Protein AF-A0A7V2XLJ8-F1 (afdb_monomer)

Structure (mmCIF, N/CA/C/O backbone):
data_AF-A0A7V2XLJ8-F1
#
_entry.id   AF-A0A7V2XLJ8-F1
#
loop_
_atom_site.group_PDB
_atom_site.id
_atom_site.type_symbol
_atom_site.label_atom_id
_atom_site.label_alt_id
_atom_site.label_comp_id
_atom_site.label_asym_id
_atom_site.label_entity_id
_atom_site.label_seq_id
_atom_site.pdbx_PDB_ins_code
_atom_site.Cartn_x
_atom_site.Cartn_y
_atom_site.Cartn_z
_atom_site.occupancy
_atom_site.B_iso_or_equiv
_atom_site.auth_seq_id
_atom_site.auth_comp_id
_atom_site.auth_asym_id
_atom_site.auth_atom_id
_atom_site.pdbx_PDB_model_num
ATOM 1 N N . THR A 1 1 ? 12.872 -4.014 -16.870 1.00 88.56 1 THR A N 1
ATOM 2 C CA . THR A 1 1 ? 12.819 -5.469 -16.643 1.00 88.56 1 THR A CA 1
ATOM 3 C C . THR A 1 1 ? 13.161 -6.177 -17.947 1.00 88.56 1 THR A C 1
ATOM 5 O O . THR A 1 1 ? 12.262 -6.561 -18.680 1.00 88.56 1 THR A O 1
ATOM 8 N N . PRO A 1 2 ? 14.452 -6.237 -18.333 1.00 91.62 2 PRO A N 1
ATOM 9 C CA . PRO A 1 2 ? 14.841 -6.895 -19.581 1.00 91.62 2 PRO A CA 1
ATOM 10 C C . PRO A 1 2 ? 14.528 -8.397 -19.524 1.00 91.62 2 PRO A C 1
ATOM 12 O O . PRO A 1 2 ? 14.693 -9.015 -18.472 1.00 91.62 2 PRO A O 1
ATOM 15 N N . LEU A 1 3 ? 14.097 -8.959 -20.652 1.00 92.62 3 LEU A N 1
ATOM 16 C CA . LEU A 1 3 ? 13.928 -10.401 -20.842 1.00 92.62 3 LEU A CA 1
ATOM 17 C C . LEU A 1 3 ? 15.237 -11.028 -21.354 1.00 92.62 3 LEU A C 1
ATOM 19 O O . LEU A 1 3 ? 16.064 -10.293 -21.905 1.00 92.62 3 LEU A O 1
ATOM 23 N N . PRO A 1 4 ? 15.441 -12.352 -21.218 1.00 88.12 4 PRO A N 1
ATOM 24 C CA . PRO A 1 4 ? 16.637 -13.030 -21.732 1.00 88.12 4 PRO A CA 1
ATOM 25 C C . PRO A 1 4 ? 16.926 -12.753 -23.216 1.00 88.12 4 PRO A C 1
ATOM 27 O O . PRO A 1 4 ? 18.081 -12.626 -23.613 1.00 88.12 4 PRO A O 1
ATOM 30 N N . GLU A 1 5 ? 15.882 -12.606 -24.028 1.00 92.75 5 GLU A N 1
ATOM 31 C CA . GLU A 1 5 ? 15.942 -12.292 -25.456 1.00 92.75 5 GLU A CA 1
ATOM 32 C C . GLU A 1 5 ? 16.176 -10.802 -25.763 1.00 92.75 5 GLU A C 1
ATOM 34 O O . GLU A 1 5 ? 16.383 -10.426 -26.918 1.00 92.75 5 GLU A O 1
ATOM 39 N N . THR A 1 6 ? 16.145 -9.925 -24.755 1.00 92.00 6 THR A N 1
ATOM 40 C CA . THR A 1 6 ? 16.352 -8.488 -24.965 1.00 92.00 6 THR A CA 1
ATOM 41 C C . THR A 1 6 ? 17.825 -8.217 -25.256 1.00 92.00 6 THR A C 1
ATOM 43 O O . THR A 1 6 ? 18.680 -8.365 -24.384 1.00 92.00 6 THR A O 1
ATOM 46 N N . ALA A 1 7 ? 18.130 -7.766 -26.475 1.00 95.38 7 ALA A N 1
ATOM 47 C CA . ALA A 1 7 ? 19.497 -7.442 -26.874 1.00 95.38 7 ALA A CA 1
ATOM 48 C C . ALA A 1 7 ? 20.126 -6.382 -25.950 1.00 95.38 7 ALA A C 1
ATOM 50 O O . ALA A 1 7 ? 19.531 -5.330 -25.698 1.00 95.38 7 ALA A O 1
ATOM 51 N N . ALA A 1 8 ? 21.359 -6.634 -25.497 1.00 93.38 8 ALA A N 1
ATOM 52 C CA . ALA A 1 8 ? 22.074 -5.770 -24.553 1.00 93.38 8 ALA A CA 1
ATOM 53 C C . ALA A 1 8 ? 22.162 -4.308 -25.027 1.00 93.38 8 ALA A C 1
ATOM 55 O O . ALA A 1 8 ? 21.960 -3.387 -24.241 1.00 93.38 8 ALA A O 1
ATOM 56 N N . GLU A 1 9 ? 22.354 -4.094 -26.331 1.00 96.12 9 GLU A N 1
ATOM 57 C CA . GLU A 1 9 ? 22.392 -2.756 -26.929 1.00 96.12 9 GLU A CA 1
ATOM 58 C C . GLU A 1 9 ? 21.085 -1.973 -26.707 1.00 96.12 9 GLU A C 1
ATOM 60 O O . GLU A 1 9 ? 21.112 -0.771 -26.444 1.00 96.12 9 GLU A O 1
ATOM 65 N N . GLN A 1 10 ? 19.929 -2.643 -26.765 1.00 96.12 10 GLN A N 1
ATOM 66 C CA . GLN A 1 10 ? 18.629 -2.004 -26.533 1.00 96.12 10 GLN A CA 1
ATOM 67 C C . GLN A 1 10 ? 18.441 -1.657 -25.056 1.00 96.12 10 GLN A C 1
ATOM 69 O O . GLN A 1 10 ? 17.935 -0.582 -24.726 1.00 96.12 10 GLN A O 1
ATOM 74 N N . VAL A 1 11 ? 18.908 -2.534 -24.162 1.00 95.50 11 VAL A N 1
ATOM 75 C CA . VAL A 1 11 ? 18.927 -2.262 -22.721 1.00 95.50 11 VAL A CA 1
ATOM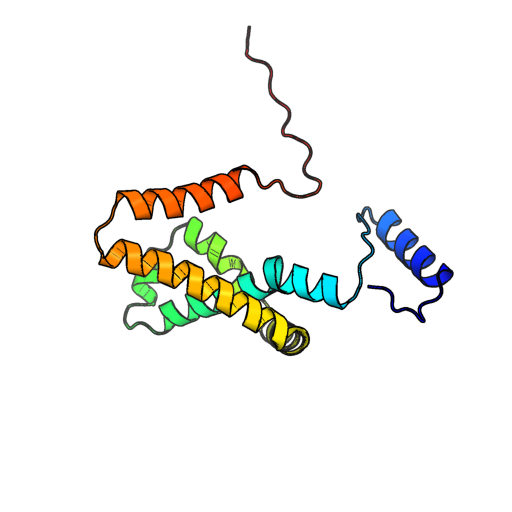 76 C C . VAL A 1 11 ? 19.791 -1.036 -22.429 1.00 95.50 11 VAL A C 1
ATOM 78 O O . VAL A 1 11 ? 19.358 -0.146 -21.698 1.00 95.50 11 VAL A O 1
ATOM 81 N N . ASP A 1 12 ? 20.980 -0.940 -23.022 1.00 95.62 12 ASP A N 1
ATOM 82 C CA . ASP A 1 12 ? 21.886 0.185 -22.791 1.00 95.62 12 ASP A CA 1
ATOM 83 C C . ASP A 1 12 ? 21.369 1.500 -23.384 1.00 95.62 12 ASP A C 1
ATOM 85 O O . ASP A 1 12 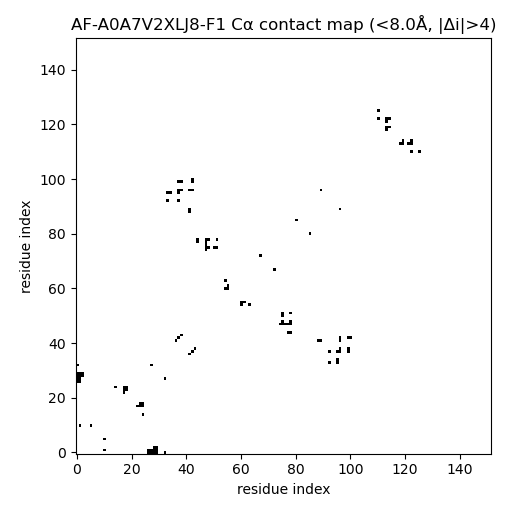? 21.450 2.534 -22.714 1.00 95.62 12 ASP A O 1
ATOM 89 N N . LYS A 1 13 ? 20.735 1.469 -24.564 1.00 96.56 13 LYS A N 1
ATOM 90 C CA . LYS A 1 13 ? 20.024 2.631 -25.125 1.00 96.56 13 LYS A CA 1
ATOM 91 C C . LYS A 1 13 ? 18.932 3.128 -24.180 1.00 96.56 13 LYS A C 1
ATOM 93 O O . LYS A 1 13 ? 18.909 4.312 -23.844 1.00 96.56 13 LYS A O 1
ATOM 98 N N . ALA A 1 14 ? 18.076 2.231 -23.685 1.00 96.12 14 ALA A N 1
ATOM 99 C CA . ALA A 1 14 ? 17.032 2.589 -22.727 1.00 96.12 14 ALA A CA 1
ATOM 100 C C . ALA A 1 14 ? 17.625 3.175 -21.434 1.00 96.12 14 ALA A C 1
ATOM 102 O O . ALA A 1 14 ? 17.165 4.209 -20.947 1.00 96.12 14 ALA A O 1
ATOM 103 N N . ARG A 1 15 ? 18.689 2.567 -20.892 1.00 96.38 15 ARG A N 1
ATOM 104 C CA . ARG A 1 15 ? 19.384 3.075 -19.697 1.00 96.38 15 ARG A CA 1
ATOM 105 C C . ARG A 1 15 ? 19.941 4.474 -19.913 1.00 96.38 15 ARG A C 1
ATOM 107 O O . ARG A 1 15 ? 19.857 5.289 -18.999 1.00 96.38 15 ARG A O 1
ATOM 114 N N . HIS A 1 16 ? 20.523 4.741 -21.080 1.00 96.56 16 HIS A N 1
ATOM 115 C CA . HIS A 1 16 ? 21.079 6.050 -21.399 1.00 96.56 16 HIS A CA 1
ATOM 116 C C . HIS A 1 16 ? 19.990 7.124 -21.417 1.00 96.56 16 HIS A C 1
ATOM 118 O O . HIS A 1 16 ? 20.152 8.144 -20.753 1.00 96.56 16 HIS A O 1
ATOM 124 N N . VAL A 1 17 ? 18.858 6.859 -22.078 1.00 97.75 17 VAL A N 1
ATOM 125 C CA . VAL A 1 17 ? 17.711 7.781 -22.114 1.00 97.75 17 VAL A CA 1
ATOM 126 C C . VAL A 1 17 ? 17.228 8.115 -20.700 1.00 97.75 17 VAL A C 1
ATOM 128 O O . VAL A 1 17 ? 17.169 9.284 -20.333 1.00 97.75 17 VAL A O 1
ATOM 131 N N . TRP A 1 18 ? 16.951 7.109 -19.866 1.00 97.06 18 TRP A N 1
ATOM 132 C CA . TRP A 1 18 ? 16.451 7.345 -18.506 1.00 97.06 18 TRP A CA 1
ATOM 133 C C . TRP A 1 18 ? 17.463 8.071 -17.610 1.00 97.06 18 TRP A C 1
ATOM 135 O O . TRP A 1 18 ? 17.086 8.952 -16.838 1.00 97.06 18 TRP A O 1
ATOM 145 N N . ARG A 1 19 ? 18.757 7.755 -17.733 1.00 96.12 19 ARG A N 1
ATOM 146 C CA . ARG A 1 19 ? 19.818 8.456 -16.991 1.00 96.12 19 ARG A CA 1
ATOM 147 C C . ARG A 1 19 ? 19.988 9.902 -17.442 1.00 96.12 19 ARG A C 1
ATOM 149 O O . ARG A 1 19 ? 20.210 10.758 -16.594 1.00 96.12 19 ARG A O 1
ATOM 156 N N . ALA A 1 20 ? 19.853 10.182 -18.737 1.00 97.06 20 ALA A N 1
ATOM 157 C CA . ALA A 1 20 ? 19.898 11.545 -19.264 1.00 97.06 20 ALA A CA 1
ATOM 158 C C . ALA A 1 20 ? 18.751 12.416 -18.717 1.00 97.06 20 ALA A C 1
ATOM 160 O O . ALA A 1 20 ? 18.918 13.620 -18.563 1.00 97.06 20 ALA A O 1
ATOM 161 N N . LEU A 1 21 ? 17.622 11.800 -18.349 1.00 96.88 21 LEU A N 1
ATOM 162 C CA . LEU A 1 21 ? 16.502 12.447 -17.656 1.00 96.88 21 LEU A CA 1
ATOM 163 C C . LEU A 1 21 ? 16.691 12.542 -16.126 1.00 96.88 21 LEU A C 1
ATOM 165 O O . LEU A 1 21 ? 15.757 12.901 -15.417 1.00 96.88 21 LEU A O 1
ATOM 169 N N . GLY A 1 22 ? 17.864 12.184 -15.592 1.00 94.75 22 GLY A N 1
ATOM 170 C CA . GLY A 1 22 ? 18.162 12.220 -14.155 1.00 94.75 22 GLY A CA 1
ATOM 171 C C . GLY A 1 22 ? 17.641 11.020 -13.355 1.00 94.75 22 GLY A C 1
ATOM 172 O O . GLY A 1 22 ? 17.728 11.019 -12.129 1.00 94.75 22 GLY A O 1
ATOM 173 N N . SER A 1 23 ? 17.114 9.980 -14.012 1.00 94.31 23 SER A N 1
ATOM 174 C CA . SER A 1 23 ? 16.603 8.794 -13.314 1.00 94.31 23 SER A CA 1
ATOM 175 C C . SER A 1 23 ? 17.728 7.868 -12.852 1.00 94.31 23 SER A C 1
ATOM 177 O O . SER A 1 23 ? 18.694 7.602 -13.574 1.00 94.31 23 SER A O 1
ATOM 179 N N . GLN A 1 24 ? 17.554 7.269 -11.674 1.00 92.25 24 GLN A N 1
ATOM 180 C CA . GLN A 1 24 ? 18.373 6.140 -11.240 1.00 92.25 24 GLN A CA 1
ATOM 181 C C . GLN A 1 24 ? 17.821 4.846 -11.844 1.00 92.25 24 GLN A C 1
ATOM 183 O O . GLN A 1 24 ? 16.708 4.426 -11.539 1.00 92.25 24 GLN A O 1
ATOM 188 N N . VAL A 1 25 ? 18.601 4.201 -12.715 1.00 93.19 25 VAL A N 1
ATOM 189 C CA . VAL A 1 25 ? 18.157 2.990 -13.420 1.00 93.19 25 VAL A CA 1
ATOM 190 C C . VAL A 1 25 ? 18.693 1.740 -12.738 1.00 93.19 25 VAL A C 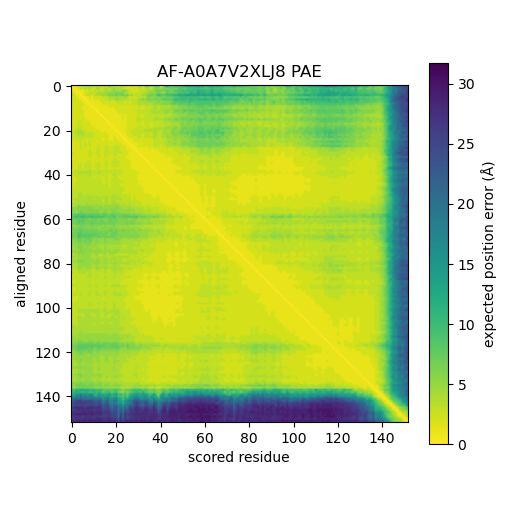1
ATOM 192 O O . VAL A 1 25 ? 19.905 1.505 -12.724 1.00 93.19 25 VAL A O 1
ATOM 195 N N . ARG A 1 26 ? 17.778 0.902 -12.245 1.00 93.50 26 ARG A N 1
ATOM 196 C CA . ARG A 1 26 ? 18.070 -0.423 -11.690 1.00 93.50 26 ARG A CA 1
ATOM 197 C C . ARG A 1 26 ? 17.565 -1.514 -12.629 1.00 93.50 26 ARG A C 1
ATOM 199 O O . ARG A 1 26 ? 16.418 -1.483 -13.065 1.00 93.50 26 ARG A O 1
ATOM 206 N N . LEU A 1 27 ? 18.422 -2.490 -12.919 1.00 93.94 27 LEU A N 1
ATOM 207 C CA . LEU A 1 27 ? 18.030 -3.699 -13.640 1.00 93.94 27 LEU A CA 1
ATOM 208 C C . LEU A 1 27 ? 17.587 -4.770 -12.642 1.00 93.94 27 LEU A C 1
ATOM 210 O O . LEU A 1 27 ? 18.192 -4.936 -11.584 1.00 93.94 27 LEU A O 1
ATOM 214 N N . MET A 1 28 ? 16.518 -5.472 -12.994 1.00 95.12 28 MET A N 1
ATOM 215 C CA . MET A 1 28 ? 15.952 -6.601 -12.261 1.00 95.12 28 MET A CA 1
ATOM 216 C C . MET A 1 28 ? 15.080 -7.421 -13.217 1.00 95.12 28 MET A C 1
ATOM 218 O O . MET A 1 28 ? 14.682 -6.902 -14.270 1.00 95.12 28 MET A O 1
ATOM 222 N N . SER A 1 29 ? 14.794 -8.672 -12.857 1.00 95.94 29 SER A N 1
ATOM 223 C CA . SER A 1 29 ? 13.855 -9.502 -13.615 1.00 95.94 29 SER A CA 1
ATOM 224 C C . SER A 1 29 ? 12.418 -8.969 -13.481 1.00 95.94 29 SER A C 1
ATOM 226 O O . SER A 1 29 ? 12.136 -8.232 -12.527 1.00 95.94 29 SER A O 1
ATOM 228 N N . PRO A 1 30 ? 11.512 -9.300 -14.419 1.00 95.44 30 PRO A N 1
ATOM 229 C CA . PRO A 1 30 ? 10.089 -8.976 -14.292 1.00 95.44 30 PRO A CA 1
ATOM 230 C C . PRO A 1 30 ? 9.478 -9.460 -12.970 1.00 95.44 30 PRO A C 1
ATOM 232 O O . PRO A 1 30 ? 8.817 -8.696 -12.279 1.00 95.44 30 PRO A O 1
ATOM 235 N N . GLU A 1 31 ? 9.792 -10.681 -12.548 1.00 96.06 31 GLU A N 1
ATOM 236 C CA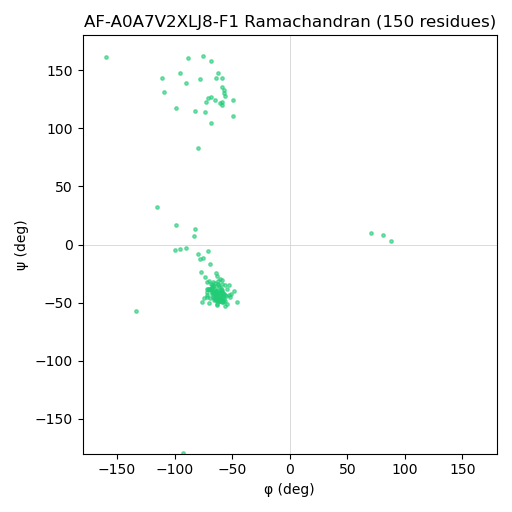 . GLU A 1 31 ? 9.229 -11.294 -11.340 1.00 96.06 31 GLU A CA 1
ATOM 237 C C . GLU A 1 31 ? 9.695 -10.559 -10.078 1.00 96.06 31 GLU A C 1
ATOM 239 O O . GLU A 1 31 ? 8.907 -10.284 -9.176 1.00 96.06 31 GLU A O 1
ATOM 244 N N . ALA A 1 32 ? 10.980 -10.189 -10.022 1.00 96.25 32 ALA A N 1
ATOM 245 C CA . ALA A 1 32 ? 11.526 -9.417 -8.910 1.00 96.25 32 ALA A CA 1
ATOM 246 C C . ALA A 1 32 ? 10.922 -8.005 -8.840 1.00 96.25 32 ALA A C 1
ATOM 248 O O . ALA A 1 32 ? 10.704 -7.482 -7.746 1.00 96.25 32 ALA A O 1
ATOM 249 N N . HIS A 1 33 ? 10.650 -7.393 -9.996 1.00 97.31 33 HIS A N 1
ATOM 250 C CA . HIS A 1 33 ? 9.951 -6.114 -10.079 1.00 97.31 33 HIS A CA 1
ATOM 251 C C . HIS A 1 33 ? 8.528 -6.234 -9.534 1.00 97.31 33 HIS A C 1
ATOM 253 O O . HIS A 1 33 ? 8.149 -5.477 -8.641 1.00 97.31 33 HIS A O 1
ATOM 259 N N . ASP A 1 34 ? 7.769 -7.213 -10.010 1.00 98.00 34 ASP A N 1
ATOM 260 C CA . ASP A 1 34 ? 6.373 -7.391 -9.630 1.00 98.00 34 ASP A CA 1
ATOM 261 C C . ASP A 1 34 ? 6.230 -7.723 -8.142 1.00 98.00 34 ASP A C 1
ATOM 263 O O . ASP A 1 34 ? 5.385 -7.126 -7.472 1.00 98.00 34 ASP A O 1
ATOM 267 N N . ALA A 1 35 ? 7.126 -8.552 -7.595 1.00 97.88 35 ALA A N 1
ATOM 268 C CA . ALA A 1 35 ? 7.237 -8.816 -6.160 1.00 97.88 35 ALA A CA 1
ATOM 269 C C . ALA A 1 35 ? 7.498 -7.550 -5.333 1.00 97.88 35 ALA A C 1
ATOM 271 O O . ALA A 1 35 ? 6.818 -7.269 -4.335 1.00 97.88 35 ALA A O 1
ATOM 272 N N . ALA A 1 36 ? 8.477 -6.750 -5.757 1.00 97.56 36 ALA A N 1
ATOM 273 C CA . ALA A 1 36 ? 8.829 -5.521 -5.063 1.00 97.56 36 ALA A CA 1
ATOM 274 C C . ALA A 1 36 ? 7.667 -4.518 -5.087 1.00 97.56 36 ALA A C 1
ATOM 276 O O . ALA A 1 36 ? 7.250 -4.035 -4.033 1.00 97.56 36 ALA A O 1
ATOM 277 N N . TYR A 1 37 ? 7.109 -4.230 -6.265 1.00 98.00 37 TYR A N 1
ATOM 278 C CA . TYR A 1 37 ? 6.067 -3.215 -6.427 1.00 98.00 37 TYR A CA 1
ATOM 279 C C . TYR A 1 37 ? 4.708 -3.647 -5.887 1.00 98.00 37 TYR A C 1
ATOM 281 O O . TYR A 1 37 ? 3.969 -2.794 -5.395 1.00 98.00 37 TYR A O 1
ATOM 289 N N . ALA A 1 38 ? 4.393 -4.939 -5.853 1.00 98.62 38 ALA A N 1
ATOM 290 C CA . ALA A 1 38 ? 3.232 -5.392 -5.103 1.00 98.62 38 ALA A CA 1
ATOM 291 C C . ALA A 1 38 ? 3.341 -5.048 -3.615 1.00 98.62 38 ALA A C 1
ATOM 293 O O . ALA A 1 38 ? 2.364 -4.597 -3.023 1.00 98.62 38 ALA A O 1
ATOM 294 N N . THR A 1 39 ? 4.535 -5.198 -3.034 1.00 97.94 39 THR A N 1
ATOM 295 C CA . THR A 1 39 ? 4.790 -4.910 -1.616 1.00 97.94 39 THR A CA 1
ATOM 296 C C . THR A 1 39 ? 4.742 -3.409 -1.328 1.00 97.94 39 THR A C 1
ATOM 298 O O . THR A 1 39 ? 4.057 -2.976 -0.404 1.00 97.94 39 THR A O 1
ATOM 301 N N . VAL A 1 40 ? 5.468 -2.599 -2.109 1.00 96.88 40 VAL A N 1
ATOM 302 C CA . VAL A 1 40 ? 5.704 -1.178 -1.777 1.00 96.88 40 VAL A CA 1
ATOM 303 C C . VAL A 1 40 ? 4.804 -0.187 -2.522 1.00 96.88 40 VAL A C 1
ATOM 305 O O . VAL A 1 40 ? 4.870 1.006 -2.241 1.00 96.88 40 VAL A O 1
ATOM 308 N N . SER A 1 41 ? 3.972 -0.647 -3.464 1.00 98.19 41 SER A N 1
ATOM 309 C CA . SER A 1 41 ? 3.086 0.213 -4.266 1.00 98.19 41 SER A CA 1
ATOM 310 C C . SER A 1 41 ? 1.656 -0.324 -4.365 1.00 98.19 41 SER A C 1
ATOM 312 O O . SER A 1 41 ? 0.719 0.365 -3.954 1.00 98.19 41 SER A O 1
ATOM 314 N N . HIS A 1 42 ? 1.458 -1.550 -4.862 1.00 98.62 42 HIS A N 1
ATOM 315 C CA . HIS A 1 42 ? 0.113 -2.041 -5.184 1.00 98.62 42 HIS A CA 1
ATOM 316 C C . HIS A 1 42 ? -0.703 -2.398 -3.940 1.00 98.62 42 HIS A C 1
ATOM 318 O O . HIS A 1 42 ? -1.854 -1.976 -3.835 1.00 98.62 42 HIS A O 1
ATOM 324 N N . LEU A 1 43 ? -0.118 -3.126 -2.980 1.00 98.69 43 LEU A N 1
ATOM 325 C CA . LEU A 1 43 ? -0.787 -3.423 -1.714 1.00 98.69 43 LEU A CA 1
ATOM 326 C C . LEU A 1 43 ? -1.168 -2.129 -0.967 1.00 98.69 43 LEU A C 1
ATOM 328 O O . LEU A 1 43 ? -2.328 -2.028 -0.574 1.00 98.69 43 LEU A O 1
ATOM 332 N N . PRO A 1 44 ? -0.286 -1.119 -0.804 1.00 98.50 44 PRO A N 1
ATOM 333 C CA . PRO A 1 44 ? -0.684 0.165 -0.227 1.00 98.50 44 PRO A CA 1
ATOM 334 C C . PRO A 1 44 ? -1.925 0.797 -0.875 1.00 98.50 44 PRO A C 1
ATOM 336 O O . PRO A 1 44 ? -2.807 1.257 -0.154 1.00 98.50 44 PRO A O 1
ATOM 339 N N . HIS A 1 45 ? -2.047 0.774 -2.209 1.00 98.69 45 HIS A N 1
ATOM 340 C CA . HIS A 1 45 ? -3.251 1.271 -2.888 1.00 98.69 45 HIS A CA 1
ATOM 341 C C . HIS A 1 45 ? -4.478 0.409 -2.587 1.00 98.69 45 HIS A C 1
ATOM 343 O O . HIS A 1 45 ? -5.526 0.951 -2.242 1.00 98.69 45 HIS A O 1
ATOM 349 N N . LEU A 1 46 ? -4.344 -0.923 -2.642 1.00 98.56 46 LEU A N 1
ATOM 350 C CA . LEU A 1 46 ? -5.427 -1.847 -2.294 1.00 98.56 46 LEU A CA 1
ATOM 351 C C . LEU A 1 46 ? -5.965 -1.578 -0.879 1.00 98.56 46 LEU A C 1
ATOM 353 O O . LEU A 1 46 ? -7.177 -1.536 -0.678 1.00 98.56 46 LEU A O 1
ATOM 357 N N . LEU A 1 47 ? -5.071 -1.360 0.088 1.00 98.50 47 LEU A N 1
ATOM 358 C CA . LEU A 1 47 ? -5.434 -1.060 1.473 1.00 98.50 47 LEU A CA 1
ATOM 359 C C . LEU A 1 47 ? -6.085 0.317 1.620 1.00 98.50 47 LEU A C 1
ATOM 361 O O . LEU A 1 47 ? -7.045 0.446 2.374 1.00 98.50 47 LEU A O 1
ATOM 365 N N . ALA A 1 48 ? -5.618 1.328 0.886 1.00 98.50 48 ALA A N 1
ATOM 366 C CA . ALA A 1 48 ? -6.237 2.650 0.892 1.00 98.50 48 ALA A CA 1
ATOM 367 C C . ALA A 1 48 ? -7.667 2.614 0.318 1.00 98.50 48 ALA A C 1
ATOM 369 O O . ALA A 1 48 ? -8.574 3.203 0.909 1.00 98.50 48 ALA A O 1
ATOM 370 N N . PHE A 1 49 ? -7.896 1.874 -0.777 1.00 98.62 49 PHE A N 1
ATOM 371 C CA . PHE A 1 49 ? -9.243 1.646 -1.315 1.00 98.62 49 PHE A CA 1
ATOM 372 C C . PHE A 1 49 ? -10.129 0.905 -0.310 1.00 98.62 49 PHE A C 1
ATOM 374 O O . PHE A 1 49 ? -11.258 1.319 -0.054 1.00 98.62 49 PHE A O 1
ATOM 381 N N . ALA A 1 50 ? -9.613 -0.169 0.296 1.00 98.38 50 ALA A N 1
ATOM 382 C CA . ALA A 1 50 ? -10.346 -0.943 1.290 1.00 98.38 50 ALA A CA 1
ATOM 383 C C . ALA A 1 50 ? -10.718 -0.099 2.520 1.00 98.38 50 ALA A C 1
ATOM 385 O O . ALA A 1 50 ? -11.848 -0.185 2.992 1.00 98.38 50 ALA A O 1
ATOM 386 N N . ALA A 1 51 ? -9.805 0.746 3.005 1.00 97.62 51 ALA A N 1
ATOM 387 C CA . ALA A 1 51 ? -10.047 1.631 4.140 1.00 97.62 51 ALA A CA 1
ATOM 388 C C . ALA A 1 51 ? -11.149 2.660 3.852 1.00 97.62 51 ALA A C 1
ATOM 390 O O . ALA A 1 51 ? -12.042 2.837 4.679 1.00 97.62 51 ALA A O 1
ATOM 391 N N . MET A 1 52 ? -11.130 3.296 2.674 1.00 98.12 52 MET A N 1
ATOM 392 C CA . MET A 1 52 ? -12.195 4.221 2.270 1.00 98.12 52 MET A CA 1
ATOM 393 C C . MET A 1 52 ? -13.542 3.505 2.144 1.00 98.12 52 MET A C 1
ATOM 395 O O . MET A 1 52 ? -14.524 3.954 2.726 1.00 98.12 52 MET A O 1
ATOM 399 N N . ASN A 1 53 ? -13.580 2.349 1.475 1.00 98.25 53 ASN A N 1
ATOM 400 C CA . ASN A 1 53 ? -14.808 1.565 1.324 1.00 98.25 53 ASN A CA 1
ATOM 401 C C . ASN A 1 53 ? -15.371 1.094 2.674 1.00 98.25 53 ASN A C 1
ATOM 403 O O . ASN A 1 53 ? -16.585 1.058 2.858 1.00 98.25 53 ASN A O 1
ATOM 407 N N . ALA A 1 54 ? -14.504 0.745 3.629 1.00 97.75 54 ALA A N 1
ATOM 408 C CA . ALA A 1 54 ? -14.918 0.346 4.970 1.00 97.75 54 ALA A CA 1
ATOM 409 C C . ALA A 1 54 ? -15.553 1.502 5.759 1.00 97.75 54 ALA A C 1
ATOM 411 O O . ALA A 1 54 ? -16.439 1.262 6.576 1.00 97.75 54 ALA A O 1
ATOM 412 N N . ILE A 1 55 ? -15.121 2.745 5.533 1.00 97.19 55 ILE A N 1
ATOM 413 C CA . ILE A 1 55 ? -15.732 3.928 6.154 1.00 97.19 55 ILE A CA 1
ATOM 414 C C . ILE A 1 55 ? -17.053 4.264 5.470 1.00 97.19 55 ILE A C 1
ATOM 416 O O . ILE A 1 55 ? -18.061 4.387 6.156 1.00 97.19 55 ILE A O 1
ATOM 420 N N . GLU A 1 56 ? -17.070 4.333 4.138 1.00 97.19 56 GLU A N 1
ATOM 421 C CA . GLU A 1 56 ? -18.279 4.608 3.343 1.00 97.19 56 GLU A CA 1
ATOM 422 C C . GLU A 1 56 ? -19.396 3.582 3.584 1.00 97.19 56 GLU A C 1
ATOM 424 O O . GLU A 1 56 ? -20.577 3.913 3.526 1.00 97.19 56 GLU A O 1
ATOM 429 N N . GLY A 1 57 ? -19.042 2.335 3.907 1.00 97.69 57 GLY A N 1
ATOM 430 C CA . GLY A 1 57 ? -20.004 1.288 4.254 1.00 97.69 57 GLY A CA 1
ATOM 431 C C . GLY A 1 57 ? -20.702 1.466 5.611 1.00 97.69 57 GLY A C 1
ATOM 432 O O . GLY A 1 57 ? -21.583 0.671 5.937 1.00 97.69 57 GLY A O 1
ATOM 433 N N . GLN A 1 58 ? -20.322 2.459 6.420 1.00 97.94 58 GLN A N 1
ATOM 434 C CA . GLN A 1 58 ? -20.898 2.704 7.746 1.00 97.94 58 GLN A CA 1
ATOM 435 C C . GLN A 1 58 ? -22.011 3.751 7.695 1.00 97.94 58 GLN A C 1
ATOM 437 O O . GLN A 1 58 ? -21.953 4.717 6.939 1.00 97.94 58 GLN A O 1
ATOM 442 N N . ALA A 1 59 ? -23.010 3.612 8.570 1.00 97.94 59 ALA A N 1
ATOM 443 C CA . ALA A 1 59 ? -24.128 4.557 8.636 1.00 97.94 59 ALA A CA 1
ATOM 444 C C . ALA A 1 59 ? -23.677 5.996 8.966 1.00 97.94 59 ALA A C 1
ATOM 446 O O . ALA A 1 59 ? -24.302 6.955 8.521 1.00 97.94 59 ALA A O 1
ATOM 447 N N . GLN A 1 60 ? -22.580 6.141 9.714 1.00 97.81 60 GLN A N 1
ATOM 448 C CA . GLN A 1 60 ? -22.006 7.415 10.154 1.00 97.81 60 GLN A CA 1
ATOM 449 C C . GLN A 1 60 ? -20.831 7.888 9.280 1.00 97.81 60 GLN A C 1
ATOM 451 O O . GLN A 1 60 ? -20.070 8.752 9.711 1.00 97.81 60 GLN A O 1
ATOM 456 N N . ALA A 1 61 ? -20.655 7.348 8.065 1.00 97.31 61 ALA A N 1
ATOM 457 C CA . ALA A 1 61 ? -19.500 7.635 7.203 1.00 97.31 61 ALA A CA 1
ATOM 458 C C . ALA A 1 61 ? -19.170 9.135 7.114 1.00 97.31 61 ALA A C 1
ATOM 460 O O . ALA A 1 61 ? -18.037 9.548 7.360 1.00 97.31 61 ALA A O 1
ATOM 461 N N . ARG A 1 62 ? -20.188 9.963 6.844 1.00 96.94 62 ARG A N 1
ATOM 462 C CA . ARG A 1 62 ? -20.043 11.419 6.745 1.00 96.94 62 ARG A CA 1
ATOM 463 C C . ARG A 1 62 ? -19.504 12.044 8.032 1.00 96.94 62 ARG A C 1
ATOM 465 O O . ARG A 1 62 ? -18.557 12.818 7.971 1.00 96.94 62 ARG A O 1
ATOM 472 N N . GLU A 1 63 ? -20.087 11.702 9.177 1.00 97.94 63 GLU A N 1
ATOM 473 C CA . GLU A 1 63 ? -19.684 12.244 10.480 1.00 97.94 63 GLU A CA 1
ATOM 474 C C . GLU A 1 63 ? -18.237 11.852 10.811 1.00 97.94 63 GLU A C 1
ATOM 476 O O . GLU A 1 63 ? -17.460 12.672 11.293 1.00 97.94 63 GLU A O 1
ATOM 481 N N . PHE A 1 64 ? -17.832 10.618 10.495 1.00 97.06 64 PHE A N 1
ATOM 482 C CA . PHE A 1 64 ? -16.457 10.163 10.711 1.00 97.06 64 PHE A CA 1
ATOM 483 C C . PHE A 1 64 ? -15.453 10.867 9.798 1.00 97.06 64 PHE A C 1
ATOM 485 O O . PHE A 1 64 ? -14.361 11.221 10.246 1.00 97.06 64 PHE A O 1
ATOM 492 N N . LEU A 1 65 ? -15.819 11.111 8.539 1.00 96.69 65 LEU A N 1
ATOM 493 C CA . LEU A 1 65 ? -14.969 11.835 7.595 1.00 96.69 65 LEU A CA 1
ATOM 494 C C . LEU A 1 65 ? -14.841 13.324 7.944 1.00 96.69 65 LEU A C 1
ATOM 496 O O . LEU A 1 65 ? -13.778 13.899 7.723 1.00 96.69 65 LEU A O 1
ATOM 500 N N . GLU A 1 66 ? -15.864 13.941 8.543 1.00 97.31 66 GLU A N 1
ATOM 501 C CA . GLU A 1 66 ? -15.796 15.324 9.046 1.00 97.31 66 GLU A CA 1
ATOM 502 C C . GLU A 1 66 ? -14.781 15.484 10.197 1.00 97.31 66 GLU A C 1
ATOM 504 O O . GLU A 1 66 ? -14.220 16.564 10.384 1.00 97.31 66 GLU A O 1
ATOM 509 N N . LEU A 1 67 ? -14.484 14.405 10.929 1.00 97.12 67 LEU A N 1
ATOM 510 C CA . LEU A 1 67 ? -13.486 14.371 12.007 1.00 97.12 67 LEU A CA 1
ATOM 511 C C . LEU A 1 67 ? -12.074 13.993 11.525 1.00 97.12 67 LEU A C 1
ATOM 513 O O . LEU A 1 67 ? -11.132 13.959 12.324 1.00 97.12 67 LEU A O 1
ATOM 517 N N . ALA A 1 68 ? -11.903 13.674 10.241 1.00 95.38 68 ALA A N 1
ATOM 518 C CA . ALA A 1 68 ? -10.646 13.158 9.723 1.00 95.38 68 ALA A CA 1
ATOM 519 C C . ALA A 1 68 ? -9.527 14.215 9.736 1.00 95.38 68 ALA A C 1
ATOM 521 O O . ALA A 1 68 ? -9.644 15.307 9.183 1.00 95.38 68 ALA A O 1
ATOM 522 N N . GLY A 1 69 ? -8.393 13.857 10.341 1.00 95.81 69 GLY A N 1
ATOM 523 C CA . GLY A 1 69 ? -7.207 14.710 10.408 1.00 95.81 69 GLY A CA 1
ATOM 524 C C . GLY A 1 69 ? -6.197 14.490 9.268 1.00 95.81 69 GLY A C 1
ATOM 525 O O . GLY A 1 69 ? -6.366 13.603 8.424 1.00 95.81 69 GLY A O 1
ATOM 526 N N . PRO A 1 70 ? -5.073 15.237 9.275 1.00 96.31 70 PRO A N 1
ATOM 527 C CA . PRO A 1 70 ? -4.024 15.136 8.255 1.00 96.31 70 PRO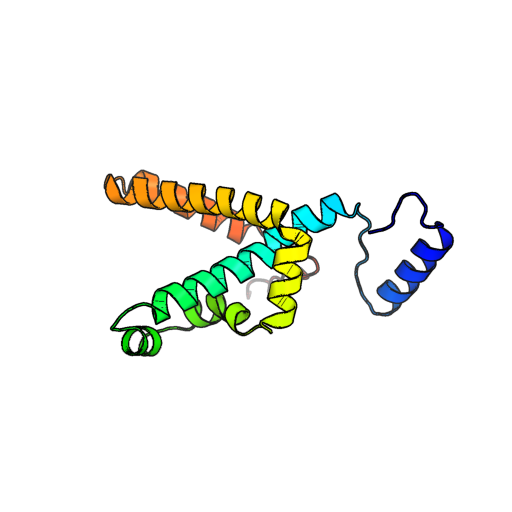 A CA 1
ATOM 528 C C . PRO A 1 70 ? -3.434 13.730 8.086 1.00 96.31 70 PRO A C 1
ATOM 530 O O . PRO A 1 70 ? -3.139 13.328 6.967 1.00 96.31 70 PRO A O 1
ATOM 533 N N . GLY A 1 71 ? -3.310 12.954 9.169 1.00 94.25 71 GLY A N 1
ATOM 534 C CA . GLY A 1 71 ? -2.796 11.581 9.094 1.00 94.25 71 GLY A CA 1
ATOM 535 C C . GLY A 1 71 ? -3.706 10.644 8.294 1.00 94.25 71 GLY A C 1
ATOM 536 O O . GLY A 1 71 ? -3.217 9.851 7.493 1.00 94.25 71 GLY A O 1
ATOM 537 N N . PHE A 1 72 ? -5.027 10.781 8.450 1.00 95.12 72 PHE A N 1
ATOM 538 C CA . PHE A 1 72 ? -5.989 10.036 7.639 1.00 95.12 72 PHE A CA 1
ATOM 539 C C . PHE A 1 72 ? -5.903 10.459 6.175 1.00 95.12 72 PHE A C 1
ATOM 541 O O . PHE A 1 72 ? -5.764 9.604 5.306 1.00 95.12 72 PHE A O 1
ATOM 548 N N . ARG A 1 73 ? -5.899 11.775 5.913 1.00 96.19 73 ARG A N 1
ATOM 549 C CA . ARG A 1 73 ? -5.730 12.332 4.565 1.00 96.19 73 ARG A CA 1
ATOM 550 C C . ARG A 1 73 ? -4.492 11.764 3.872 1.00 96.19 73 ARG A C 1
ATOM 552 O O . ARG A 1 73 ? -4.570 11.399 2.707 1.00 96.19 73 ARG A O 1
ATOM 559 N N . ASP A 1 74 ? -3.357 11.690 4.562 1.00 96.38 74 ASP A N 1
ATOM 560 C CA . ASP A 1 74 ? -2.108 11.211 3.968 1.00 96.38 74 ASP A CA 1
ATOM 561 C C . ASP A 1 74 ? -2.144 9.697 3.700 1.00 96.38 74 ASP A C 1
ATOM 563 O O . ASP A 1 74 ? -1.676 9.254 2.648 1.00 96.38 74 ASP A O 1
ATOM 567 N N . PHE A 1 75 ? -2.750 8.916 4.602 1.00 94.56 75 PHE A N 1
ATOM 568 C CA . PHE A 1 75 ? -2.951 7.473 4.441 1.00 94.56 75 PHE A CA 1
ATOM 569 C C . PHE A 1 75 ? -3.875 7.140 3.260 1.00 94.56 75 PHE A C 1
ATOM 571 O O . PHE A 1 75 ? -3.579 6.241 2.474 1.00 94.56 75 PHE A O 1
ATOM 578 N N . THR A 1 76 ? -4.967 7.889 3.095 1.00 96.50 76 THR A N 1
ATOM 579 C CA . THR A 1 76 ? -5.980 7.631 2.060 1.00 96.50 76 THR A CA 1
ATOM 580 C C . THR A 1 76 ? -5.784 8.437 0.783 1.00 96.50 76 THR A C 1
ATOM 582 O O . THR A 1 76 ? -6.484 8.188 -0.193 1.00 96.50 76 THR A O 1
ATOM 585 N N . ARG A 1 77 ? -4.800 9.346 0.715 1.00 97.88 77 ARG A N 1
ATOM 586 C CA . ARG A 1 77 ? -4.523 10.184 -0.470 1.00 97.88 77 ARG A CA 1
ATOM 587 C C . ARG A 1 77 ? -4.475 9.381 -1.770 1.00 97.88 77 ARG A C 1
ATOM 589 O O . ARG A 1 77 ? -4.947 9.840 -2.804 1.00 97.88 77 ARG A O 1
ATOM 596 N N . ILE A 1 78 ? -3.881 8.193 -1.724 1.00 98.00 78 ILE A N 1
ATOM 597 C CA . ILE A 1 78 ? -3.705 7.327 -2.893 1.00 98.00 78 ILE A CA 1
ATOM 598 C C . ILE A 1 78 ? -4.980 6.568 -3.299 1.00 98.00 78 ILE A C 1
ATOM 600 O O . ILE A 1 78 ? -5.048 6.058 -4.415 1.00 98.00 78 ILE A O 1
ATOM 604 N N . ALA A 1 79 ? -6.017 6.552 -2.456 1.00 97.75 79 ALA A N 1
ATOM 605 C CA . ALA A 1 79 ? -7.334 6.021 -2.807 1.00 97.75 79 ALA A CA 1
ATOM 606 C C . ALA A 1 79 ? -8.070 6.890 -3.845 1.00 97.75 79 ALA A C 1
ATOM 608 O O . ALA A 1 79 ? -8.995 6.414 -4.490 1.00 97.75 79 ALA A O 1
ATOM 609 N N . ALA A 1 80 ? -7.643 8.141 -4.054 1.00 97.44 80 ALA A N 1
ATOM 610 C CA . ALA A 1 80 ? -8.181 9.032 -5.087 1.00 97.44 80 ALA A CA 1
ATOM 611 C C . ALA A 1 80 ? -7.574 8.790 -6.489 1.00 97.44 80 ALA A C 1
ATOM 613 O O . ALA A 1 80 ? -7.687 9.637 -7.374 1.00 97.44 80 ALA A O 1
ATOM 614 N N . SER A 1 81 ? -6.875 7.670 -6.684 1.00 97.31 81 SER A N 1
ATOM 615 C CA . SER A 1 81 ? -6.246 7.326 -7.961 1.00 97.31 81 SER A CA 1
ATOM 616 C C . SER A 1 81 ? -7.256 6.842 -9.010 1.00 97.31 81 SER A C 1
ATOM 618 O O . SER A 1 81 ? -8.356 6.417 -8.670 1.00 97.31 81 SER A O 1
ATOM 620 N N . ASP A 1 82 ? -6.865 6.857 -10.291 1.00 98.38 82 ASP A N 1
ATOM 621 C CA . ASP A 1 82 ? -7.739 6.437 -11.396 1.00 98.38 82 ASP A CA 1
ATOM 622 C C . ASP A 1 82 ? -8.188 4.961 -11.262 1.00 98.38 82 ASP A C 1
ATOM 624 O O . ASP A 1 82 ? -7.336 4.062 -11.236 1.00 98.38 82 ASP A O 1
ATOM 628 N N . PRO A 1 83 ? -9.506 4.681 -11.212 1.00 98.31 83 PRO A N 1
ATOM 629 C CA . PRO A 1 83 ? -10.008 3.322 -11.020 1.00 98.31 83 PRO A CA 1
ATOM 630 C C . PRO A 1 83 ? -9.680 2.359 -12.165 1.00 98.31 83 PRO A C 1
ATOM 632 O O . PRO A 1 83 ? -9.483 1.170 -11.917 1.00 98.31 83 PRO A O 1
ATOM 635 N N . SER A 1 84 ? -9.621 2.837 -13.412 1.00 98.56 84 SER A N 1
ATOM 636 C CA . SER A 1 84 ? -9.356 1.972 -14.570 1.00 98.56 84 SER A CA 1
ATOM 637 C C . SER A 1 84 ? -7.899 1.523 -14.584 1.00 98.56 84 SER A C 1
ATOM 639 O O . SER A 1 84 ? -7.626 0.336 -14.749 1.00 98.56 84 SER A O 1
ATOM 641 N N . VAL A 1 85 ? -6.975 2.449 -14.318 1.00 98.31 85 VAL A N 1
ATOM 642 C CA . VAL A 1 85 ? -5.543 2.159 -14.190 1.00 98.31 85 VAL A CA 1
ATOM 643 C C . VAL A 1 85 ? -5.293 1.176 -13.051 1.00 98.31 85 VAL A C 1
ATOM 645 O O . VAL A 1 85 ? -4.602 0.176 -13.238 1.00 98.31 85 VAL A O 1
ATOM 648 N N . TRP A 1 86 ? -5.869 1.419 -11.871 1.00 98.50 86 TRP A N 1
ATOM 649 C CA . TRP A 1 86 ? -5.619 0.554 -10.718 1.00 98.50 86 TRP A CA 1
ATOM 650 C C . TRP A 1 86 ? -6.287 -0.810 -10.820 1.00 98.50 86 TRP A C 1
ATOM 652 O O . TRP A 1 86 ? -5.693 -1.789 -10.376 1.00 98.50 86 TRP A O 1
ATOM 662 N N . ARG A 1 87 ? -7.455 -0.916 -11.462 1.00 98.62 87 ARG A N 1
ATOM 663 C CA . ARG A 1 87 ? -8.019 -2.216 -11.846 1.00 98.62 87 ARG A CA 1
ATOM 664 C C . ARG A 1 87 ? -7.008 -3.007 -12.676 1.00 98.62 87 ARG A C 1
ATOM 666 O O . ARG A 1 87 ? -6.729 -4.156 -12.344 1.00 98.62 87 ARG A O 1
ATOM 673 N N . ASP A 1 88 ? -6.453 -2.396 -13.720 1.00 98.69 88 ASP A N 1
ATOM 674 C CA . ASP A 1 88 ? -5.544 -3.084 -14.640 1.00 98.69 88 ASP A CA 1
ATOM 675 C C . ASP A 1 88 ? -4.233 -3.480 -13.945 1.00 98.69 88 ASP A C 1
ATOM 677 O O . ASP A 1 88 ? -3.785 -4.613 -14.105 1.00 98.69 88 ASP A O 1
ATOM 681 N N . ILE A 1 89 ? -3.669 -2.616 -13.091 1.00 98.62 89 ILE A N 1
ATOM 682 C CA . ILE A 1 89 ? -2.479 -2.928 -12.276 1.00 98.62 89 ILE A CA 1
ATOM 683 C C . ILE A 1 89 ? -2.743 -4.099 -11.320 1.00 98.62 89 ILE A C 1
ATOM 685 O O . ILE A 1 89 ? -1.939 -5.031 -11.238 1.00 98.62 89 ILE A O 1
ATOM 689 N N . LEU A 1 90 ? -3.858 -4.058 -10.584 1.00 98.62 90 LEU A N 1
ATOM 690 C CA . LEU A 1 90 ? -4.192 -5.082 -9.593 1.00 98.62 90 LEU A CA 1
ATOM 691 C C . LEU A 1 90 ? -4.491 -6.434 -10.251 1.00 98.62 90 LEU A C 1
ATOM 693 O O . LEU A 1 90 ? -4.132 -7.463 -9.687 1.00 98.62 90 LEU A O 1
ATOM 697 N N . ILE A 1 91 ? -5.109 -6.445 -11.436 1.00 98.56 91 ILE A N 1
ATOM 698 C CA . ILE A 1 91 ? -5.344 -7.675 -12.205 1.00 98.56 91 ILE A CA 1
ATOM 699 C C . ILE A 1 91 ? -4.033 -8.200 -12.801 1.00 98.56 91 ILE A C 1
ATOM 701 O O . ILE A 1 91 ? -3.756 -9.392 -12.689 1.00 98.56 91 ILE A O 1
ATOM 705 N N . ALA A 1 92 ? -3.208 -7.332 -13.393 1.00 98.44 92 ALA A N 1
ATOM 706 C CA . ALA A 1 92 ? -1.957 -7.735 -14.034 1.00 98.44 92 ALA A CA 1
ATOM 707 C C . ALA A 1 92 ? -0.960 -8.370 -13.051 1.00 98.44 92 ALA A C 1
ATOM 709 O O . ALA A 1 92 ? -0.252 -9.300 -13.424 1.00 98.44 92 ALA A O 1
ATOM 710 N N . ASN A 1 93 ? -0.934 -7.912 -11.794 1.00 98.62 93 ASN A N 1
ATOM 711 C CA . ASN A 1 93 ? -0.046 -8.432 -10.750 1.00 98.62 93 ASN A CA 1
ATOM 712 C C . ASN A 1 93 ? -0.813 -9.116 -9.595 1.00 98.62 93 ASN A C 1
ATOM 714 O O . ASN A 1 93 ? -0.418 -9.054 -8.429 1.00 98.62 93 ASN A O 1
ATOM 718 N N . GLN A 1 94 ? -1.951 -9.747 -9.904 1.00 98.62 94 GLN A N 1
ATOM 719 C CA . GLN A 1 94 ? -2.897 -10.262 -8.908 1.00 98.62 94 GLN A CA 1
ATOM 720 C C . GLN A 1 94 ? -2.268 -11.242 -7.912 1.00 98.62 94 GLN A C 1
ATOM 722 O O . GLN A 1 94 ? -2.475 -11.102 -6.708 1.00 98.62 94 GLN A O 1
ATOM 727 N N . ALA A 1 95 ? -1.527 -12.241 -8.398 1.00 98.56 95 ALA A N 1
ATOM 728 C CA . ALA A 1 95 ? -1.008 -13.317 -7.553 1.00 98.56 95 ALA A CA 1
ATOM 729 C C . ALA A 1 95 ? -0.113 -12.774 -6.431 1.00 98.56 95 ALA A C 1
ATOM 731 O O . ALA A 1 95 ? -0.270 -13.124 -5.261 1.00 98.56 95 ALA A O 1
ATOM 732 N N . GLU A 1 96 ? 0.782 -11.858 -6.780 1.00 98.75 96 GLU A N 1
ATOM 733 C CA . GLU A 1 96 ? 1.675 -11.248 -5.815 1.00 98.75 96 GLU A CA 1
ATOM 734 C C . GLU A 1 96 ? 0.927 -10.277 -4.891 1.00 98.75 96 GLU A C 1
ATOM 736 O O . GLU A 1 96 ? 1.153 -10.284 -3.683 1.00 98.75 96 GLU A O 1
ATOM 741 N N . V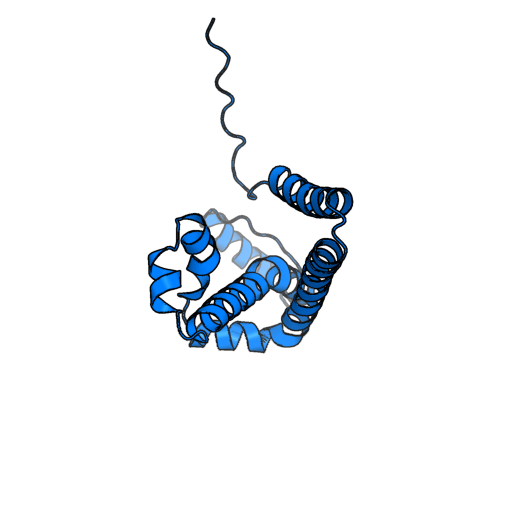AL A 1 97 ? -0.010 -9.476 -5.411 1.00 98.75 97 VAL A N 1
ATOM 742 C CA . VAL A 1 97 ? -0.837 -8.589 -4.575 1.00 98.75 97 VAL A CA 1
ATOM 743 C C . VAL A 1 97 ? -1.621 -9.383 -3.527 1.00 98.75 97 VAL A C 1
ATOM 745 O O . VAL A 1 97 ? -1.670 -8.981 -2.363 1.00 98.75 97 VAL A O 1
ATOM 748 N N . LEU A 1 98 ? -2.196 -10.527 -3.904 1.00 98.75 98 LEU A N 1
ATOM 749 C CA . LEU A 1 98 ? -2.904 -11.411 -2.977 1.00 98.75 98 LEU A CA 1
ATOM 750 C C . LEU A 1 98 ? -1.962 -11.989 -1.918 1.00 98.75 98 LEU A C 1
ATOM 752 O O . LEU A 1 98 ? -2.302 -11.953 -0.735 1.00 98.75 98 LEU A O 1
ATOM 756 N N . ARG A 1 99 ? -0.757 -12.416 -2.310 1.00 98.69 99 ARG A N 1
ATOM 757 C CA . ARG A 1 99 ? 0.281 -12.865 -1.373 1.00 98.69 99 ARG A CA 1
ATOM 758 C C . ARG A 1 99 ? 0.631 -11.776 -0.357 1.00 98.69 99 ARG A C 1
ATOM 760 O O . ARG A 1 99 ? 0.716 -12.043 0.838 1.00 98.69 99 ARG A O 1
ATOM 767 N N . GLN A 1 100 ? 0.806 -10.533 -0.800 1.00 98.69 100 GLN A N 1
ATOM 768 C CA . GLN A 1 100 ? 1.077 -9.405 0.100 1.00 98.69 100 GLN A CA 1
ATOM 769 C C . GLN A 1 100 ? -0.123 -9.089 1.003 1.00 98.69 100 GLN A C 1
ATOM 771 O O . GLN A 1 100 ? 0.041 -8.767 2.179 1.00 98.69 100 GLN A O 1
ATOM 776 N N . SER A 1 101 ? -1.341 -9.246 0.485 1.00 98.62 101 SER A N 1
ATOM 777 C CA . SER A 1 101 ? -2.570 -9.100 1.262 1.00 98.62 101 SER A CA 1
ATOM 778 C C . SER A 1 101 ? -2.665 -10.124 2.404 1.00 98.62 101 SER A C 1
ATOM 780 O O . SER A 1 101 ? -3.142 -9.784 3.485 1.00 98.62 101 SER A O 1
ATOM 782 N N . GLU A 1 102 ? -2.171 -11.351 2.212 1.00 98.69 102 GLU A N 1
ATOM 783 C CA . GLU A 1 102 ? -2.070 -12.363 3.276 1.00 98.69 102 GLU A CA 1
ATOM 784 C C . GLU A 1 102 ? -1.086 -11.953 4.374 1.00 98.69 102 GLU A C 1
ATOM 786 O O . GLU A 1 102 ? -1.437 -12.020 5.553 1.00 98.69 102 GLU A O 1
ATOM 791 N N . HIS A 1 103 ? 0.105 -11.464 4.004 1.00 98.44 103 HIS A N 1
ATOM 792 C CA . HIS A 1 103 ? 1.082 -10.933 4.968 1.00 98.44 103 HIS A CA 1
ATOM 793 C C . HIS A 1 103 ? 0.491 -9.794 5.800 1.00 98.44 103 HIS A C 1
ATOM 795 O O . HIS A 1 103 ? 0.663 -9.759 7.019 1.00 98.44 103 HIS A O 1
ATOM 801 N N . PHE A 1 104 ? -0.250 -8.888 5.156 1.00 98.50 104 PHE A N 1
ATOM 802 C CA . PHE A 1 104 ? -0.916 -7.790 5.850 1.00 98.50 104 PHE A CA 1
ATOM 803 C C . PHE A 1 104 ? -2.000 -8.282 6.815 1.00 98.50 104 PHE A C 1
ATOM 805 O O . PHE A 1 104 ? -2.020 -7.847 7.966 1.00 98.50 104 PHE A O 1
ATOM 812 N N . ARG A 1 105 ? -2.873 -9.204 6.381 1.00 98.69 105 ARG A N 1
ATOM 813 C CA . ARG A 1 105 ? -3.909 -9.790 7.250 1.00 98.69 105 ARG A CA 1
ATOM 814 C C . ARG A 1 105 ? -3.300 -10.437 8.487 1.00 98.69 105 ARG A C 1
ATOM 816 O O . ARG A 1 105 ? -3.721 -10.119 9.588 1.00 98.69 105 ARG A O 1
ATOM 823 N N . ALA A 1 106 ? -2.252 -11.243 8.326 1.00 98.62 106 ALA A N 1
ATOM 824 C CA . ALA A 1 106 ? -1.579 -11.874 9.460 1.00 98.62 106 ALA A CA 1
ATOM 825 C C . ALA A 1 106 ? -1.002 -10.846 10.455 1.00 98.62 106 ALA A C 1
ATOM 827 O O . ALA A 1 106 ? -1.075 -11.043 11.669 1.00 98.62 106 ALA A O 1
ATOM 828 N N . ALA A 1 107 ? -0.444 -9.735 9.960 1.00 98.38 107 ALA A N 1
ATOM 829 C CA . ALA A 1 107 ? 0.056 -8.657 10.813 1.00 98.38 107 ALA A CA 1
ATOM 830 C C . ALA A 1 107 ? -1.075 -7.925 11.560 1.00 98.38 107 ALA A C 1
ATOM 832 O O . ALA A 1 107 ? -0.925 -7.619 12.746 1.00 98.38 107 ALA A O 1
ATOM 833 N N . LEU A 1 108 ? -2.204 -7.672 10.889 1.00 98.44 108 LEU A N 1
ATOM 834 C CA . LEU A 1 108 ? -3.397 -7.077 11.493 1.00 98.44 108 LEU A CA 1
ATOM 835 C C . LEU A 1 108 ? -3.999 -8.000 12.562 1.00 98.44 108 LEU A C 1
ATOM 837 O O . LEU A 1 108 ? -4.212 -7.566 13.693 1.00 98.44 108 LEU A O 1
ATOM 841 N N . ASP A 1 109 ? -4.169 -9.283 12.244 1.00 98.62 109 ASP A N 1
ATOM 842 C CA . ASP A 1 109 ? -4.699 -10.298 13.157 1.00 98.62 109 ASP A CA 1
ATOM 843 C C . ASP A 1 109 ? -3.842 -10.415 14.426 1.00 98.62 109 ASP A C 1
ATOM 845 O O . ASP A 1 109 ? -4.371 -10.543 15.531 1.00 98.62 109 ASP A O 1
ATOM 849 N N . ALA A 1 110 ? -2.513 -10.318 14.303 1.00 98.38 110 ALA A N 1
ATOM 850 C CA 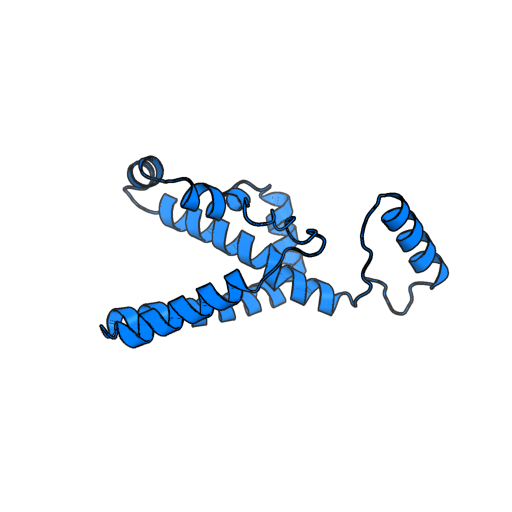. ALA A 1 110 ? -1.609 -10.341 15.451 1.00 98.38 110 ALA A CA 1
ATOM 851 C C . ALA A 1 110 ? -1.801 -9.128 16.380 1.00 98.38 110 ALA A C 1
ATOM 853 O O . ALA A 1 110 ? -1.794 -9.282 17.608 1.00 98.38 110 ALA A O 1
ATOM 854 N N . LEU A 1 111 ? -1.986 -7.928 15.817 1.00 98.56 111 LEU A N 1
ATOM 855 C CA . LEU A 1 111 ? -2.295 -6.721 16.591 1.00 98.56 111 LEU A CA 1
ATOM 856 C C . LEU A 1 111 ? -3.641 -6.869 17.305 1.00 98.56 111 LEU A C 1
ATOM 858 O O . LEU A 1 111 ? -3.715 -6.664 18.519 1.00 98.56 111 LEU A O 1
ATOM 862 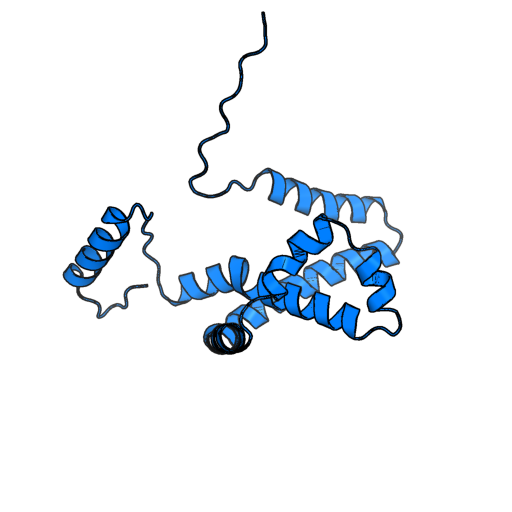N N . GLU A 1 112 ? -4.679 -7.297 16.585 1.00 98.56 112 GLU A N 1
ATOM 863 C CA . GLU A 1 112 ? -6.015 -7.491 17.146 1.00 98.56 112 GLU A CA 1
ATOM 864 C C . GLU A 1 112 ? -6.045 -8.549 18.247 1.00 98.56 112 GLU A C 1
ATOM 866 O O . GLU A 1 112 ? -6.602 -8.307 19.317 1.00 98.56 112 GLU A O 1
ATOM 871 N N . ALA A 1 113 ? -5.437 -9.714 18.022 1.00 98.50 113 ALA A N 1
ATOM 872 C CA . ALA A 1 113 ? -5.370 -10.780 19.016 1.00 98.50 113 ALA A CA 1
ATOM 873 C C . ALA A 1 113 ? -4.686 -10.291 20.300 1.00 98.50 113 ALA A C 1
ATOM 875 O O . ALA A 1 113 ? -5.168 -10.540 21.408 1.00 98.50 113 ALA A O 1
ATOM 876 N N . THR A 1 114 ? -3.602 -9.526 20.153 1.00 98.38 114 THR A N 1
ATOM 877 C CA . THR A 1 114 ? -2.887 -8.948 21.291 1.00 98.38 114 THR A CA 1
ATOM 878 C C . THR A 1 114 ? -3.755 -7.938 22.044 1.00 98.38 114 THR A C 1
ATOM 880 O O . THR A 1 114 ? -3.845 -8.019 23.271 1.00 98.38 114 THR A O 1
ATOM 883 N N . MET A 1 115 ? -4.468 -7.055 21.335 1.00 98.25 115 MET A N 1
ATOM 884 C CA . MET A 1 115 ? -5.436 -6.126 21.936 1.00 98.25 115 MET A CA 1
ATOM 885 C C . MET A 1 115 ? -6.549 -6.863 22.690 1.00 98.25 115 MET A C 1
ATOM 887 O O . MET A 1 115 ? -6.824 -6.538 23.843 1.00 98.25 115 MET A O 1
ATOM 891 N N . ARG A 1 116 ? -7.154 -7.888 22.075 1.00 98.56 116 ARG A N 1
ATOM 892 C CA . ARG A 1 116 ? -8.238 -8.688 22.675 1.00 98.56 116 ARG A CA 1
ATOM 893 C C . ARG A 1 116 ? -7.790 -9.425 23.937 1.00 98.56 116 ARG A C 1
ATOM 895 O O . ARG A 1 116 ? -8.590 -9.601 24.847 1.00 98.56 116 ARG A O 1
ATOM 902 N N . SER A 1 117 ? -6.520 -9.825 24.014 1.00 98.12 117 SER A N 1
ATOM 903 C CA . SER A 1 117 ? -5.952 -10.453 25.215 1.00 98.12 117 SER A CA 1
ATOM 904 C C . SER A 1 117 ? -5.673 -9.480 26.370 1.00 98.12 117 SER A C 1
ATOM 906 O O . SER A 1 117 ? -5.357 -9.925 27.470 1.00 98.12 117 SER A O 1
ATOM 908 N N . GLY A 1 118 ? -5.737 -8.162 26.139 1.00 98.12 118 GLY A N 1
ATOM 909 C CA . GLY A 1 118 ? -5.379 -7.146 27.134 1.00 98.12 118 GLY A CA 1
ATOM 910 C C . GLY A 1 118 ? -3.876 -7.046 27.434 1.00 98.12 118 GLY A C 1
ATOM 911 O O . GLY A 1 118 ? -3.478 -6.349 28.367 1.00 98.12 118 GLY A O 1
ATOM 912 N N . ASN A 1 119 ? -3.017 -7.718 26.659 1.00 97.88 119 ASN A N 1
ATOM 913 C CA . ASN A 1 119 ? -1.572 -7.715 26.873 1.00 97.88 119 ASN A CA 1
ATOM 914 C C . ASN A 1 119 ? -0.926 -6.433 26.317 1.00 97.88 119 ASN A C 1
ATOM 916 O O . ASN A 1 119 ? -0.393 -6.402 25.205 1.00 97.88 119 ASN A O 1
ATOM 920 N N . ALA A 1 120 ? -0.967 -5.364 27.115 1.00 98.06 120 ALA A N 1
ATOM 921 C CA . ALA A 1 120 ? -0.433 -4.053 26.747 1.00 98.06 120 ALA A CA 1
ATOM 922 C C . ALA A 1 120 ? 1.071 -4.075 26.407 1.00 98.06 120 ALA A C 1
ATOM 924 O O . ALA A 1 120 ? 1.516 -3.346 25.521 1.00 98.06 120 ALA A O 1
ATOM 925 N N . GLU A 1 121 ? 1.855 -4.926 27.074 1.00 98.38 121 GLU A N 1
ATOM 926 C CA . GLU A 1 121 ? 3.299 -5.051 26.849 1.00 98.38 121 GLU A CA 1
ATOM 927 C C . GLU A 1 121 ? 3.611 -5.675 25.483 1.00 98.38 121 GLU A C 1
ATOM 929 O O . GLU A 1 121 ? 4.417 -5.150 24.706 1.00 98.38 121 GLU A O 1
ATOM 934 N N . ALA A 1 122 ? 2.916 -6.763 25.146 1.00 98.12 122 ALA A N 1
ATOM 935 C CA . ALA A 1 122 ? 3.030 -7.373 23.830 1.00 98.12 122 ALA A CA 1
ATOM 936 C C . ALA A 1 122 ? 2.572 -6.404 22.732 1.00 98.12 122 ALA A C 1
ATOM 938 O O . ALA A 1 122 ? 3.255 -6.278 21.716 1.00 98.12 122 ALA A O 1
ATOM 939 N N . LEU A 1 123 ? 1.481 -5.660 22.951 1.00 98.56 123 LEU A N 1
ATOM 940 C CA . LEU A 1 123 ? 0.989 -4.676 21.985 1.00 98.56 123 LEU A CA 1
ATOM 941 C C . LEU A 1 123 ? 2.020 -3.569 21.743 1.00 98.56 123 LEU A C 1
ATOM 943 O O . LEU A 1 123 ? 2.332 -3.265 20.590 1.00 98.56 123 LEU A O 1
ATOM 947 N N . ARG A 1 124 ? 2.606 -3.017 22.816 1.00 98.56 124 ARG A N 1
ATOM 948 C CA . ARG A 1 124 ? 3.693 -2.035 22.709 1.00 98.56 124 ARG A CA 1
ATOM 949 C C . ARG A 1 124 ? 4.854 -2.596 21.899 1.00 98.56 124 ARG A C 1
ATOM 951 O O . ARG A 1 124 ? 5.374 -1.902 21.035 1.00 98.56 124 ARG A O 1
ATOM 958 N N . SER A 1 125 ? 5.226 -3.852 22.133 1.00 98.38 125 SER A N 1
ATOM 959 C CA . SER A 1 125 ? 6.305 -4.508 21.393 1.00 98.38 125 SER A CA 1
ATOM 960 C C . SER A 1 125 ? 5.997 -4.638 19.896 1.00 98.38 125 SER A C 1
ATOM 962 O O . SER A 1 125 ? 6.886 -4.415 19.076 1.00 98.38 125 SER A O 1
ATOM 964 N N . LEU A 1 126 ? 4.755 -4.960 19.509 1.00 98.25 126 LEU A N 1
ATOM 965 C CA . LEU A 1 126 ? 4.342 -4.991 18.097 1.00 98.25 126 LEU A CA 1
ATOM 966 C C . LEU A 1 126 ? 4.458 -3.602 17.448 1.00 98.25 126 LEU A C 1
ATOM 968 O O . LEU A 1 126 ? 5.034 -3.475 16.366 1.00 98.25 126 LEU A O 1
ATOM 972 N N . ILE A 1 127 ? 3.956 -2.569 18.129 1.00 98.50 127 ILE A N 1
ATOM 973 C CA . ILE A 1 127 ? 3.991 -1.176 17.660 1.00 98.50 127 ILE A CA 1
ATOM 974 C C . ILE A 1 127 ? 5.435 -0.676 17.545 1.00 98.50 127 ILE A C 1
ATOM 976 O O . ILE A 1 127 ? 5.795 -0.067 16.538 1.00 98.50 127 ILE A O 1
ATOM 980 N N . GLN A 1 128 ? 6.281 -0.969 18.537 1.00 98.38 128 GLN A N 1
ATOM 981 C CA . GLN A 1 128 ? 7.678 -0.542 18.549 1.00 98.38 128 GLN A CA 1
ATOM 982 C C . GLN A 1 128 ? 8.441 -1.110 17.352 1.00 98.38 128 GLN A C 1
ATOM 984 O O . GLN A 1 128 ? 9.132 -0.361 16.671 1.00 98.38 128 GLN A O 1
ATOM 989 N N . ARG A 1 129 ? 8.245 -2.394 17.020 1.00 97.81 129 ARG A N 1
ATOM 990 C CA . ARG A 1 129 ? 8.881 -2.993 15.836 1.00 97.81 129 ARG A CA 1
ATOM 991 C C . ARG A 1 129 ? 8.507 -2.270 14.542 1.00 97.81 129 ARG A C 1
ATOM 993 O O . ARG A 1 129 ? 9.372 -2.067 13.694 1.00 97.81 129 ARG A O 1
ATOM 1000 N N . ALA A 1 130 ? 7.243 -1.873 14.388 1.00 97.44 130 ALA A N 1
ATOM 1001 C CA . ALA A 1 130 ? 6.803 -1.103 13.225 1.00 97.44 130 ALA A CA 1
ATOM 1002 C C . ALA A 1 130 ? 7.414 0.311 13.209 1.00 97.44 130 ALA A C 1
ATOM 1004 O O . ALA A 1 130 ? 7.880 0.771 12.165 1.00 97.44 130 ALA A O 1
ATOM 1005 N N . SER A 1 131 ? 7.452 0.973 14.369 1.00 97.69 131 SER A N 1
ATOM 1006 C CA . SER A 1 131 ? 8.056 2.298 14.542 1.00 97.69 131 SER A CA 1
ATOM 1007 C C . SER A 1 131 ? 9.547 2.294 14.193 1.00 97.69 131 SER A C 1
ATOM 1009 O O . SER A 1 131 ? 9.994 3.106 13.383 1.00 97.69 131 SER A O 1
ATOM 1011 N N . ASP A 1 132 ? 10.302 1.328 14.719 1.00 97.81 132 ASP A N 1
ATOM 1012 C CA . ASP A 1 132 ? 11.740 1.191 14.478 1.00 97.81 132 ASP A CA 1
ATOM 1013 C C . ASP A 1 132 ? 12.035 0.932 13.001 1.00 97.81 132 ASP A C 1
ATOM 1015 O O . ASP A 1 132 ? 12.889 1.598 12.412 1.00 97.81 132 ASP A O 1
ATOM 1019 N N . ALA A 1 133 ? 11.286 0.021 12.371 1.00 96.31 133 ALA A N 1
ATOM 1020 C CA . ALA A 1 133 ? 11.423 -0.256 10.944 1.00 96.31 133 ALA A CA 1
ATOM 1021 C C . ALA A 1 133 ? 11.172 1.003 10.095 1.00 96.31 133 ALA A C 1
ATOM 1023 O O . ALA A 1 133 ? 11.913 1.282 9.150 1.00 96.31 133 ALA A O 1
ATOM 1024 N N . ARG A 1 134 ? 10.161 1.807 10.449 1.00 95.12 134 ARG A N 1
ATOM 1025 C CA . ARG A 1 134 ? 9.856 3.062 9.750 1.00 95.12 134 ARG A CA 1
ATOM 1026 C C . ARG A 1 134 ? 10.907 4.145 9.990 1.00 95.12 134 ARG A C 1
ATOM 1028 O O . ARG A 1 134 ? 11.183 4.903 9.059 1.00 95.12 134 ARG A O 1
ATOM 1035 N N . ALA A 1 135 ? 11.452 4.247 11.199 1.00 95.19 135 ALA A N 1
ATOM 1036 C CA . ALA A 1 135 ? 12.474 5.231 11.554 1.00 95.19 135 ALA A CA 1
ATOM 1037 C C . ALA A 1 135 ? 13.814 4.948 10.858 1.00 95.19 135 ALA A C 1
ATOM 1039 O O . ALA A 1 135 ? 14.524 5.876 10.481 1.00 95.19 135 ALA A O 1
ATOM 1040 N N . GLN A 1 136 ? 14.138 3.670 10.655 1.00 93.75 136 GLN A N 1
ATOM 1041 C CA . GLN A 1 136 ? 15.344 3.240 9.946 1.00 93.75 136 GLN A CA 1
ATOM 1042 C C . GLN A 1 136 ? 15.218 3.370 8.422 1.00 93.75 136 GLN A C 1
ATOM 1044 O O . GLN A 1 136 ? 16.229 3.477 7.727 1.00 93.75 136 GLN A O 1
ATOM 1049 N N . TRP A 1 137 ? 13.995 3.364 7.884 1.00 93.62 137 TRP A N 1
ATOM 1050 C CA . TRP A 1 137 ? 13.775 3.513 6.450 1.00 93.62 137 TRP A CA 1
ATOM 1051 C C . TRP A 1 137 ? 14.065 4.940 5.971 1.00 93.62 137 TRP A C 1
ATOM 1053 O O . TRP A 1 137 ? 13.475 5.914 6.444 1.00 93.62 137 TRP A O 1
ATOM 1063 N N . GLN A 1 138 ? 14.935 5.042 4.967 1.00 88.44 138 GLN A N 1
ATOM 1064 C CA . GLN A 1 138 ? 15.253 6.282 4.268 1.00 88.44 138 GLN A CA 1
ATOM 1065 C C . GLN A 1 138 ? 14.727 6.234 2.838 1.00 88.44 138 GLN A C 1
ATOM 1067 O O . GLN A 1 138 ? 14.781 5.195 2.174 1.00 88.44 138 GLN A O 1
ATOM 1072 N N . LEU A 1 139 ? 14.242 7.378 2.351 1.00 80.06 139 LEU A N 1
ATOM 1073 C CA . LEU A 1 139 ? 13.836 7.505 0.960 1.00 80.06 139 LEU A CA 1
ATOM 1074 C C . LEU A 1 139 ? 15.080 7.341 0.066 1.00 80.06 139 LEU A C 1
ATOM 1076 O O . LEU A 1 139 ? 16.050 8.083 0.247 1.00 80.06 139 LEU A O 1
ATOM 1080 N N . PRO A 1 140 ? 15.085 6.409 -0.902 1.00 70.12 140 PRO A N 1
ATOM 1081 C CA . PRO A 1 140 ? 16.217 6.254 -1.805 1.00 70.12 140 PRO A CA 1
ATOM 1082 C C . PRO A 1 140 ? 16.484 7.559 -2.567 1.00 70.12 140 PRO A C 1
ATOM 1084 O O . PRO A 1 140 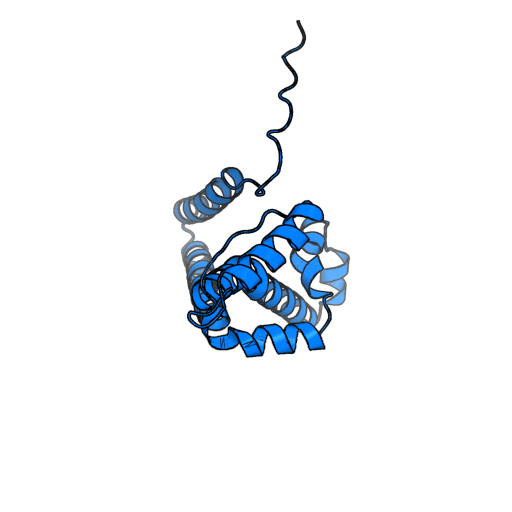? 15.599 8.068 -3.250 1.00 70.12 140 PRO A O 1
ATOM 1087 N N . GLY A 1 141 ? 17.699 8.098 -2.448 1.00 62.91 141 GLY A N 1
ATOM 1088 C CA . GLY A 1 141 ? 18.104 9.338 -3.120 1.00 62.91 141 GLY A CA 1
ATOM 1089 C C . GLY A 1 141 ? 17.809 10.637 -2.362 1.00 62.91 141 GLY A C 1
ATOM 1090 O O . GLY A 1 141 ? 18.108 11.701 -2.895 1.00 62.91 141 GLY A O 1
ATOM 1091 N N . ALA A 1 142 ? 17.274 10.583 -1.138 1.00 55.53 142 ALA A N 1
ATOM 1092 C CA . ALA A 1 142 ? 17.316 11.738 -0.246 1.00 55.53 142 ALA A CA 1
ATOM 1093 C C . ALA A 1 142 ? 18.752 11.917 0.278 1.00 55.53 142 ALA A C 1
ATOM 1095 O O . ALA A 1 142 ? 19.308 10.993 0.874 1.00 55.53 142 ALA A O 1
ATOM 1096 N N . GLU A 1 143 ? 19.366 13.082 0.050 1.00 49.34 143 GLU A N 1
ATOM 1097 C CA . GLU A 1 143 ? 20.595 13.442 0.764 1.00 49.34 143 GLU A CA 1
ATOM 1098 C C . GLU A 1 143 ? 20.316 13.445 2.277 1.00 49.34 143 GLU A C 1
ATOM 1100 O O . GLU A 1 143 ? 19.216 13.830 2.695 1.00 49.34 143 GLU A O 1
ATOM 1105 N N . PRO A 1 144 ? 21.274 13.018 3.122 1.00 48.28 144 PRO A N 1
ATOM 1106 C CA . PRO A 1 144 ? 21.121 13.169 4.559 1.00 48.28 144 PRO A CA 1
ATOM 1107 C C . PRO A 1 144 ? 20.884 14.649 4.863 1.00 48.28 144 PRO A C 1
ATOM 1109 O O . PRO A 1 144 ? 21.642 15.506 4.410 1.00 48.28 144 PRO A O 1
ATOM 1112 N N . ALA A 1 145 ? 19.815 14.944 5.609 1.00 52.59 145 ALA A N 1
ATOM 1113 C CA . ALA A 1 145 ? 19.515 16.302 6.036 1.00 52.59 145 ALA A CA 1
ATOM 1114 C C . ALA A 1 145 ? 20.782 16.922 6.642 1.00 52.59 145 ALA A C 1
ATOM 1116 O O . ALA A 1 145 ? 21.384 16.334 7.545 1.00 52.59 145 ALA A O 1
ATOM 1117 N N . CYS A 1 146 ? 21.198 18.071 6.101 1.00 41.09 146 CYS A N 1
ATOM 1118 C CA . CYS A 1 146 ? 22.338 18.837 6.585 1.00 41.09 146 CYS A CA 1
ATOM 1119 C C . CYS A 1 146 ? 22.198 18.998 8.103 1.00 41.09 146 CYS A C 1
ATOM 1121 O O . CYS A 1 146 ? 21.264 19.644 8.581 1.00 41.09 146 CYS A O 1
ATOM 1123 N N . GLN A 1 147 ? 23.075 18.340 8.861 1.00 44.06 147 GLN A N 1
ATOM 1124 C CA . GLN A 1 147 ? 23.122 18.492 10.306 1.00 44.06 147 GLN A CA 1
ATOM 1125 C C . GLN A 1 147 ? 23.607 19.912 10.576 1.00 44.06 147 GLN A C 1
ATOM 1127 O O . GLN A 1 147 ? 24.785 20.213 10.388 1.00 44.06 147 GLN A O 1
ATOM 1132 N N . THR A 1 148 ? 22.699 20.802 10.969 1.00 48.09 148 THR A N 1
ATOM 1133 C CA . THR A 1 148 ? 23.074 22.131 11.445 1.00 48.09 148 THR A CA 1
ATOM 1134 C C . THR A 1 148 ? 23.988 21.943 12.660 1.00 48.09 148 THR A C 1
ATOM 1136 O O . THR A 1 148 ? 23.560 21.304 13.626 1.00 48.09 148 THR A O 1
ATOM 1139 N N . PRO A 1 149 ? 25.241 22.433 12.642 1.00 43.53 149 PRO A N 1
ATOM 1140 C CA . PRO A 1 149 ? 26.101 22.334 13.810 1.00 43.53 149 PRO A CA 1
ATOM 1141 C C . PRO A 1 149 ? 25.476 23.108 14.983 1.00 43.53 149 PRO A C 1
ATOM 1143 O O . PRO A 1 149 ? 24.791 24.112 14.754 1.00 43.53 149 PRO A O 1
ATOM 1146 N N . PRO A 1 150 ? 25.677 22.648 16.232 1.00 48.25 150 PRO A N 1
ATOM 1147 C CA . PRO A 1 150 ? 25.145 23.332 17.401 1.00 48.25 150 PRO A CA 1
ATOM 1148 C C . PRO A 1 150 ? 25.698 24.758 17.458 1.00 48.25 150 PRO A C 1
ATOM 1150 O O . PRO A 1 150 ? 26.884 24.983 17.211 1.00 48.25 150 PRO A O 1
ATOM 1153 N N . ALA A 1 151 ? 24.815 25.715 17.751 1.00 58.16 151 ALA A N 1
ATOM 1154 C CA . ALA A 1 151 ? 25.203 27.097 17.990 1.00 58.16 151 ALA A CA 1
ATOM 1155 C C . ALA A 1 151 ? 26.223 27.149 19.141 1.00 58.16 151 ALA A C 1
ATOM 1157 O O . ALA A 1 151 ? 26.007 26.518 20.178 1.00 58.16 151 ALA A O 1
ATOM 1158 N N . LEU A 1 152 ? 27.332 27.855 18.898 1.00 61.72 152 LEU A N 1
ATOM 1159 C CA . LEU A 1 152 ? 28.376 28.158 19.881 1.00 61.72 152 LEU A CA 1
ATOM 1160 C C . LEU A 1 152 ? 27.846 29.058 21.002 1.00 61.72 152 LEU A C 1
ATOM 1162 O O . LEU A 1 152 ? 27.027 29.954 20.692 1.00 61.72 152 LEU A O 1
#

Secondary structure (DSSP, 8-state):
---TTS-HHHHHHHHHHHHHTT-------HHHHHHHHIIIIIHHHHHHHHHHHHHHTSTTHHHHHHT--HHHHHHHGGGGS-HHHHHHHHHHTHHHHHHHHHHHHHHHHHHHHHHHTT-HHHHHHHHHHHHHHHHH---TTPPPP--PPPP-

Sequence (152 aa):
TPLPETAAEQVDKARHVWRALGSQVRLMSPEAHDAAYATVSHLPHLLAFAAMNAIEGQAQAREFLELAGPGFRDFTRIAASDPSVWRDILIANQAEVLRQSEHFRAALDALEATMRSGNAEALRSLIQRASDARAQWQLPGAEPACQTPPAL

Nearest PDB structures (foldseek):
  2f1k-assembly2_C  TM=8.650E-01  e=1.635E-07  Synechocystis sp. PCC 6803
  3b1f-assembly1_A-2  TM=9.013E-01  e=6.552E-06  Streptococcus mutans
  3ktd-assembly2_D  TM=6.832E-01  e=5.884E-04  Corynebacterium glutamicum ATCC 13032
  3ktd-assembly1_B  TM=7.976E-01  e=6.258E-03  Corynebacterium glutamicum ATCC 13032
  3ktd-assembly1_A  TM=7.243E-01  e=5.576E-03  Corynebacterium glutamicum ATCC 13032

Mean predicted aligned error: 5.88 Å

Radius of gyration: 20.68 Å; Cα contacts (8 Å, |Δi|>4): 65; chains: 1; bounding box: 52×42×54 Å

Foldseek 3Di:
DDDPPRDPVVVVVVVVVCVVVVDDDDDDDPVVVLLVCLQVPLLLLVVLLVVLVVLVPDPCSVVVVVVDDPVNCVSNVSPPDDPVVSVCSCVVSVVSNVVNVVVVVVLVVLLVVCVVVVPPVVNVVSVVVVVVVVVPDDDPPDDPPPDDPDDD

Solvent-accessible surface area (backbone atoms only — not comparable to full-atom values): 8951 Å² total; per-residue (Å²): 96,70,54,95,85,53,54,68,70,59,54,50,52,53,48,49,56,44,42,75,73,71,44,88,86,80,89,49,48,58,67,60,46,49,53,50,41,18,61,79,47,50,37,57,38,53,51,19,42,49,53,50,51,59,41,65,73,38,98,56,28,67,65,56,58,74,67,58,50,71,68,53,52,64,63,38,55,60,45,76,53,63,66,68,60,50,49,51,53,50,61,76,46,34,73,49,29,52,55,45,48,51,57,50,48,56,55,50,51,54,53,50,53,30,58,75,70,66,41,62,67,62,42,50,53,56,52,48,55,52,50,52,55,56,71,71,58,70,67,90,87,62,73,78,75,81,77,76,74,81,85,129

pLDDT: mean 93.08, std 12.85, range [41.09, 98.75]